Protein AF-A0A1A7Q8N4-F1 (afdb_monomer_lite)

Secondary structure (DSSP, 8-state):
---------S--B--TT--EEEE--SPPPGGG-SSSSSS-STT--HHHHHHHHHHS-TTTTB-TTSSSB-HHHHHHHHHHHTEEEESS--

Radius of gyration: 14.04 Å; chains: 1; bounding box: 48×29×30 Å

Foldseek 3Di:
DPPPPDDQQDDKLAQPLAPAEAADARDDPPVQAPDPDPPRHLPDQPQLVVCCVPPVGSCPQADPVRPGGNPVVVSVVCNVVNYIYDHDDD

pLDDT: mean 90.01, std 12.62, range [47.94, 98.69]

Sequence (90 aa):
MTENIEIHPLSPFLPPNAKMLMLGSFPPPKHRWKMNFYYPNFQNDMWRIYGLVFFDNKDYFLNEDKTAFDQPKIEQFLQEKGIAVCSDPL

Structure (mmCIF, N/CA/C/O backbone):
data_AF-A0A1A7Q8N4-F1
#
_entry.id   AF-A0A1A7Q8N4-F1
#
loop_
_atom_site.group_PDB
_atom_site.id
_atom_site.type_symbol
_atom_site.label_atom_id
_atom_site.label_alt_id
_atom_site.label_comp_id
_atom_site.label_asym_id
_atom_site.label_entity_id
_atom_site.label_seq_id
_atom_site.pdbx_PDB_ins_code
_atom_site.Cartn_x
_atom_site.Cartn_y
_atom_site.Cartn_z
_atom_site.occupancy
_atom_site.B_iso_or_equiv
_atom_site.auth_seq_id
_atom_site.auth_comp_id
_atom_site.auth_asym_id
_atom_site.auth_atom_id
_atom_site.pdbx_PDB_model_num
ATOM 1 N N . MET A 1 1 ? 33.327 -17.436 -7.405 1.00 47.94 1 MET A N 1
ATOM 2 C CA . MET A 1 1 ? 31.962 -16.950 -7.676 1.00 47.94 1 MET A CA 1
ATOM 3 C C . MET A 1 1 ? 31.667 -15.948 -6.582 1.00 47.94 1 MET A C 1
ATOM 5 O O . MET A 1 1 ? 31.635 -16.344 -5.429 1.00 47.94 1 MET A O 1
ATOM 9 N N . THR A 1 2 ? 31.638 -14.657 -6.894 1.00 49.25 2 THR A N 1
ATOM 10 C CA . THR A 1 2 ? 31.214 -13.641 -5.924 1.00 49.25 2 THR A CA 1
ATOM 11 C C . THR A 1 2 ? 29.706 -13.768 -5.784 1.00 49.25 2 THR A C 1
ATOM 13 O O . THR A 1 2 ? 28.992 -13.581 -6.768 1.00 49.25 2 THR A O 1
ATOM 16 N N . GLU A 1 3 ? 29.233 -14.165 -4.606 1.00 57.38 3 GLU A N 1
ATOM 17 C CA . GLU A 1 3 ? 27.810 -14.129 -4.281 1.00 57.38 3 GLU A CA 1
ATOM 18 C C . GLU A 1 3 ? 27.324 -12.684 -4.444 1.00 57.38 3 GLU A C 1
ATOM 20 O O . GLU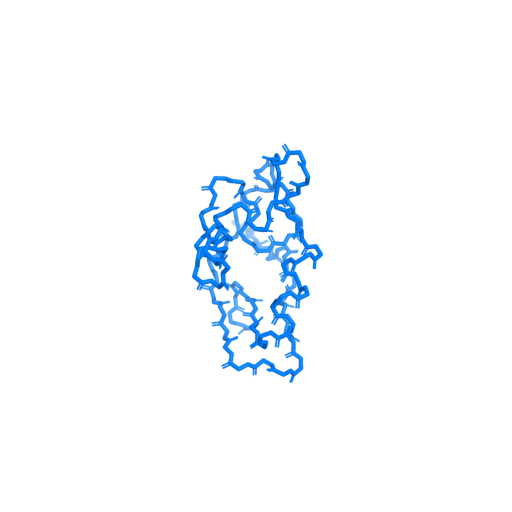 A 1 3 ? 27.766 -11.782 -3.733 1.00 57.38 3 GLU A O 1
ATOM 25 N N . ASN A 1 4 ? 26.465 -12.440 -5.436 1.00 64.19 4 ASN A N 1
ATOM 26 C CA . ASN A 1 4 ? 25.745 -11.178 -5.531 1.00 64.19 4 ASN A CA 1
ATOM 27 C C . ASN A 1 4 ? 24.706 -11.189 -4.412 1.00 64.19 4 ASN A C 1
ATOM 29 O O . ASN A 1 4 ? 23.647 -11.794 -4.558 1.00 64.19 4 ASN A O 1
ATOM 33 N N . ILE A 1 5 ? 25.030 -10.558 -3.285 1.00 68.12 5 ILE A N 1
ATOM 34 C CA . ILE A 1 5 ? 24.061 -10.312 -2.220 1.00 68.12 5 ILE A CA 1
ATOM 35 C C . ILE A 1 5 ? 23.006 -9.354 -2.786 1.00 68.12 5 ILE A C 1
ATOM 37 O O . ILE A 1 5 ? 23.280 -8.171 -3.003 1.00 68.12 5 ILE A O 1
ATOM 41 N N . GLU A 1 6 ? 21.804 -9.862 -3.053 1.00 61.78 6 GLU A N 1
ATOM 42 C CA . GLU A 1 6 ? 20.649 -9.025 -3.365 1.00 61.78 6 GLU A CA 1
ATOM 43 C C . GLU A 1 6 ? 20.117 -8.425 -2.062 1.00 61.78 6 GLU A C 1
ATOM 45 O O . GLU A 1 6 ? 19.497 -9.099 -1.245 1.00 61.78 6 GLU A O 1
ATOM 50 N N . ILE A 1 7 ? 20.405 -7.141 -1.841 1.00 65.25 7 ILE A N 1
ATOM 51 C CA . ILE A 1 7 ? 19.895 -6.411 -0.680 1.00 65.25 7 ILE A CA 1
ATOM 52 C C . ILE A 1 7 ? 18.458 -5.992 -0.964 1.00 65.25 7 ILE A C 1
ATOM 54 O O . ILE A 1 7 ? 18.184 -5.314 -1.962 1.00 65.25 7 ILE A O 1
ATOM 58 N N . HIS A 1 8 ? 17.556 -6.343 -0.051 1.00 65.56 8 HIS A N 1
ATOM 59 C CA . HIS A 1 8 ? 16.176 -5.908 -0.131 1.00 65.56 8 HIS A CA 1
ATOM 60 C C . HIS A 1 8 ? 16.083 -4.368 -0.072 1.00 65.56 8 HIS A C 1
ATOM 62 O O . HIS A 1 8 ? 16.538 -3.755 0.895 1.00 65.56 8 HIS A O 1
ATOM 68 N N . PRO A 1 9 ? 15.509 -3.700 -1.090 1.00 72.69 9 PRO A N 1
ATOM 69 C CA . PRO A 1 9 ? 15.571 -2.242 -1.204 1.00 72.69 9 PRO A CA 1
ATOM 70 C C . PRO A 1 9 ? 14.575 -1.480 -0.319 1.00 72.69 9 PRO A C 1
ATOM 72 O O . PRO A 1 9 ? 14.738 -0.272 -0.158 1.00 72.69 9 PRO A O 1
ATOM 75 N N . LEU A 1 10 ? 13.526 -2.134 0.190 1.00 84.62 10 LEU A N 1
ATOM 76 C CA . LEU A 1 10 ? 12.505 -1.495 1.026 1.00 84.62 10 LEU A CA 1
ATOM 77 C C . LEU A 1 10 ? 12.677 -1.905 2.483 1.00 84.62 10 LEU A C 1
ATOM 79 O O . LEU A 1 10 ? 12.767 -3.097 2.776 1.00 84.62 10 LEU A O 1
ATOM 83 N N . SER A 1 11 ? 12.653 -0.917 3.376 1.00 88.94 11 SER A N 1
ATOM 84 C CA . SER A 1 11 ? 12.543 -1.156 4.811 1.00 88.94 11 SER A CA 1
ATOM 85 C C . SER A 1 11 ? 11.168 -1.748 5.160 1.00 88.94 11 SER A C 1
ATOM 87 O O . SER A 1 11 ? 10.174 -1.445 4.487 1.00 88.94 11 SER A O 1
ATOM 89 N N . PRO A 1 12 ? 11.068 -2.556 6.227 1.00 91.31 12 PRO A N 1
ATOM 90 C CA . PRO A 1 12 ? 9.782 -2.989 6.763 1.00 91.31 12 PRO A CA 1
ATOM 91 C C . PRO A 1 12 ? 8.888 -1.790 7.117 1.00 91.31 12 PRO A C 1
ATOM 93 O O . PRO A 1 12 ? 9.346 -0.829 7.738 1.00 91.31 12 PRO A O 1
ATOM 96 N N . PHE A 1 13 ? 7.606 -1.857 6.757 1.00 94.81 13 PHE A N 1
ATOM 97 C CA . PHE A 1 13 ? 6.589 -0.911 7.216 1.00 94.81 13 PHE A CA 1
ATOM 98 C C . PHE A 1 13 ? 5.912 -1.488 8.462 1.00 94.81 13 PHE A C 1
ATOM 100 O O . PHE A 1 13 ? 5.153 -2.453 8.363 1.00 94.81 13 PHE A O 1
ATOM 107 N N . LEU A 1 14 ? 6.213 -0.928 9.637 1.00 95.44 14 LEU A N 1
ATOM 108 C CA . LEU A 1 14 ? 5.820 -1.480 10.939 1.00 95.44 14 LEU A CA 1
ATOM 109 C C . LEU A 1 14 ? 5.066 -0.439 11.787 1.00 95.44 14 LEU A C 1
ATOM 111 O O . LEU A 1 14 ? 5.682 0.238 12.615 1.00 95.44 14 LEU A O 1
ATOM 115 N N . PRO A 1 15 ? 3.738 -0.301 11.623 1.00 95.81 15 PRO A N 1
ATOM 116 C CA . PRO A 1 15 ? 2.931 0.516 12.523 1.00 95.81 15 PRO A CA 1
ATOM 117 C C . PRO A 1 15 ? 3.075 0.038 13.980 1.00 95.81 15 PRO A C 1
ATOM 119 O O . PRO A 1 15 ? 3.053 -1.169 14.225 1.00 95.81 15 PRO A O 1
ATOM 122 N N . PRO A 1 16 ? 3.153 0.935 14.982 1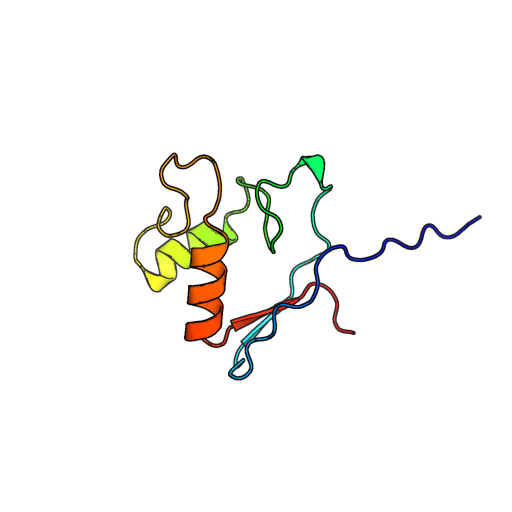.00 94.62 16 PRO A N 1
ATOM 123 C CA . PRO A 1 16 ? 3.274 0.553 16.395 1.00 94.62 16 PRO A CA 1
ATOM 124 C C . PRO A 1 16 ? 2.058 -0.236 16.908 1.00 94.62 16 PRO A C 1
ATOM 126 O O . PRO A 1 16 ? 2.145 -0.971 17.885 1.00 94.62 16 PRO A O 1
ATOM 129 N N . ASN A 1 17 ? 0.916 -0.087 16.240 1.00 95.69 17 ASN A N 1
ATOM 130 C CA . ASN A 1 17 ? -0.339 -0.790 16.479 1.00 95.69 17 ASN A CA 1
ATOM 131 C C . ASN A 1 17 ? -0.542 -1.981 15.523 1.00 95.69 17 ASN A C 1
ATOM 133 O O . ASN A 1 17 ? -1.690 -2.377 15.310 1.00 95.69 17 ASN A O 1
ATOM 137 N N . ALA A 1 18 ? 0.520 -2.515 14.908 1.00 96.12 18 ALA A N 1
ATOM 138 C CA . ALA A 1 18 ? 0.414 -3.625 13.967 1.00 96.12 18 ALA A CA 1
ATOM 139 C C . ALA A 1 18 ? -0.263 -4.853 14.605 1.00 96.12 18 ALA A C 1
ATOM 141 O O . ALA A 1 18 ? 0.145 -5.342 15.657 1.00 96.12 18 ALA A O 1
ATOM 142 N N . LYS A 1 19 ? -1.307 -5.356 13.941 1.00 96.38 19 LYS A N 1
ATOM 143 C CA . LYS A 1 19 ? -2.077 -6.560 14.308 1.00 96.38 19 LYS A CA 1
ATOM 144 C C . LYS A 1 19 ? -2.027 -7.634 13.227 1.00 96.38 19 LYS A C 1
ATOM 146 O O . LYS A 1 19 ? -2.314 -8.793 13.501 1.00 96.38 19 LYS A O 1
ATOM 151 N N . MET A 1 20 ? -1.690 -7.242 12.001 1.00 95.75 20 MET A N 1
ATOM 152 C CA . MET A 1 20 ? -1.547 -8.125 10.852 1.00 95.75 20 MET A CA 1
ATOM 153 C C . MET A 1 20 ? -0.247 -7.787 10.131 1.00 95.75 20 MET A C 1
ATOM 155 O O . MET A 1 20 ? 0.060 -6.611 9.952 1.00 95.75 20 MET A O 1
ATOM 159 N N . LEU A 1 21 ? 0.492 -8.808 9.704 1.00 94.88 21 LEU A N 1
ATOM 160 C CA . LEU A 1 21 ? 1.686 -8.665 8.878 1.00 94.88 21 LEU A CA 1
ATOM 161 C C . LEU A 1 21 ? 1.408 -9.248 7.493 1.00 94.88 21 LEU A C 1
ATOM 163 O O . LEU A 1 21 ? 1.105 -10.432 7.363 1.00 94.88 21 LEU A O 1
ATOM 167 N N . MET A 1 22 ? 1.524 -8.415 6.463 1.00 94.12 22 MET A N 1
ATOM 168 C CA . MET A 1 22 ? 1.594 -8.865 5.079 1.00 94.12 22 MET A CA 1
ATOM 169 C C . MET A 1 22 ? 3.043 -9.180 4.720 1.00 94.12 22 MET A C 1
ATOM 171 O O . MET A 1 22 ? 3.895 -8.295 4.776 1.00 94.12 22 MET A O 1
ATOM 175 N N . LEU A 1 23 ? 3.296 -10.426 4.319 1.00 91.50 23 LEU A N 1
ATOM 176 C CA . LEU A 1 23 ? 4.586 -10.869 3.799 1.00 91.50 23 LEU A CA 1
ATOM 177 C C . LEU A 1 23 ? 4.518 -10.954 2.273 1.00 91.50 23 LEU A C 1
ATOM 179 O O . LEU A 1 23 ? 3.880 -11.849 1.720 1.00 91.50 23 LEU A O 1
ATOM 183 N N . GLY A 1 24 ? 5.125 -9.977 1.603 1.00 83.00 24 GLY A N 1
ATOM 184 C CA . GLY A 1 24 ? 5.333 -10.000 0.160 1.00 83.00 24 GLY A CA 1
ATOM 185 C C . GLY A 1 24 ? 6.521 -10.882 -0.226 1.00 83.00 24 GLY A C 1
ATOM 186 O O . GLY A 1 24 ? 7.325 -11.267 0.614 1.00 83.00 24 GLY A O 1
ATOM 187 N N . SER A 1 25 ? 6.652 -11.183 -1.515 1.00 81.44 25 SER A N 1
ATOM 188 C CA . SER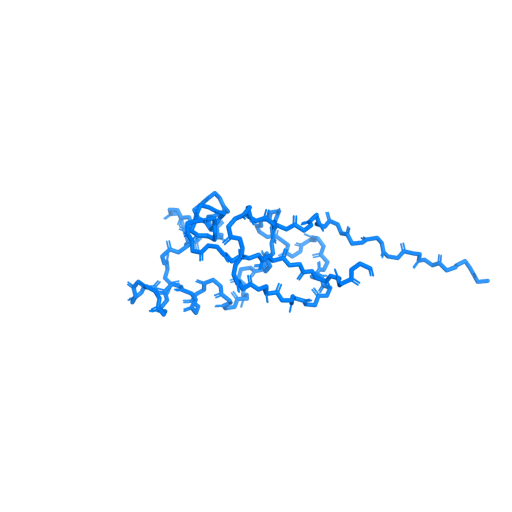 A 1 25 ? 7.893 -11.730 -2.073 1.00 81.44 25 SER A CA 1
ATOM 189 C C . SER A 1 25 ? 8.920 -10.619 -2.331 1.00 81.44 25 SER A C 1
ATOM 191 O O . SER A 1 25 ? 8.606 -9.432 -2.199 1.00 81.44 25 SER A O 1
ATOM 193 N N . PHE A 1 26 ? 10.110 -10.989 -2.818 1.00 80.94 26 PHE A N 1
ATOM 194 C CA . PHE A 1 26 ? 11.076 -10.025 -3.348 1.00 80.94 26 PHE A CA 1
ATOM 195 C C . PHE A 1 26 ? 10.430 -9.106 -4.406 1.00 80.94 26 PHE A C 1
ATOM 197 O O . PHE A 1 26 ? 9.642 -9.572 -5.243 1.00 80.94 26 PHE A O 1
ATOM 204 N N . PRO A 1 27 ? 10.719 -7.795 -4.377 1.00 80.12 27 PRO A N 1
ATOM 205 C CA . PRO A 1 27 ? 10.090 -6.820 -5.237 1.00 80.12 27 PRO A CA 1
ATOM 206 C C . PRO A 1 27 ? 10.569 -7.007 -6.675 1.00 80.12 27 PRO A C 1
ATOM 208 O O . PRO A 1 27 ? 11.681 -7.479 -6.920 1.00 80.12 27 PRO A O 1
ATOM 211 N N . PRO A 1 28 ? 9.757 -6.594 -7.662 1.00 85.12 28 PRO A N 1
ATOM 212 C CA . PRO A 1 28 ? 10.185 -6.635 -9.051 1.00 85.12 28 PRO A CA 1
ATOM 213 C C . PRO A 1 28 ? 11.407 -5.723 -9.267 1.00 85.12 28 PRO A C 1
ATOM 215 O O . PRO A 1 28 ? 11.681 -4.847 -8.445 1.00 85.12 28 PRO A O 1
ATOM 218 N N . PRO A 1 29 ? 12.106 -5.828 -10.408 1.00 86.75 29 PRO A N 1
ATOM 219 C CA . PRO A 1 29 ? 13.162 -4.883 -10.756 1.00 86.75 29 PRO A CA 1
ATOM 220 C C . PRO A 1 29 ? 12.687 -3.420 -10.677 1.00 86.75 29 PRO A C 1
ATOM 222 O O . PRO A 1 29 ? 11.591 -3.102 -11.149 1.00 86.75 29 PRO A O 1
ATOM 225 N N . LYS A 1 30 ? 13.528 -2.518 -10.145 1.00 86.81 30 LYS A N 1
ATOM 226 C CA . LYS A 1 30 ? 13.183 -1.100 -9.887 1.00 86.81 30 LYS A CA 1
ATOM 227 C C . LYS A 1 30 ? 12.601 -0.352 -11.093 1.00 86.81 30 LYS A C 1
ATOM 229 O O . LYS A 1 30 ? 11.745 0.503 -10.916 1.00 86.81 30 LYS A O 1
ATOM 234 N N . HIS A 1 31 ? 12.991 -0.695 -12.324 1.00 88.69 31 HIS A N 1
ATOM 235 C CA . HIS A 1 31 ? 12.447 -0.061 -13.538 1.00 88.69 31 HIS A CA 1
ATOM 236 C C . HIS A 1 31 ? 10.932 -0.277 -13.731 1.00 88.69 31 HIS A C 1
ATOM 238 O O . HIS A 1 31 ? 10.312 0.422 -14.527 1.00 88.69 31 HIS A O 1
ATOM 244 N N . ARG A 1 32 ? 10.330 -1.252 -13.032 1.00 89.31 32 ARG A N 1
ATOM 245 C CA . ARG A 1 32 ? 8.881 -1.520 -13.056 1.00 89.31 32 ARG A CA 1
ATOM 246 C C . ARG A 1 32 ? 8.112 -0.790 -11.957 1.00 89.31 32 ARG A C 1
ATOM 248 O O . ARG A 1 32 ? 6.898 -0.962 -11.858 1.00 89.31 32 ARG A O 1
ATOM 255 N N . TRP A 1 33 ? 8.796 -0.042 -11.098 1.00 91.81 33 TRP A N 1
ATOM 256 C CA . TRP A 1 33 ? 8.174 0.590 -9.946 1.00 91.81 33 TRP A CA 1
ATOM 257 C C . TRP A 1 33 ? 7.505 1.898 -10.356 1.00 91.81 33 TRP A C 1
ATOM 259 O O . TRP A 1 33 ? 8.089 2.724 -11.055 1.00 91.81 33 TRP A O 1
ATOM 269 N N . LYS A 1 34 ? 6.268 2.082 -9.898 1.00 92.88 34 LYS A N 1
ATOM 270 C CA . LYS A 1 34 ? 5.508 3.333 -10.008 1.00 92.88 34 LYS A CA 1
ATOM 271 C C . LYS A 1 34 ? 5.366 4.052 -8.665 1.00 92.88 34 LYS A C 1
ATOM 273 O O . LYS A 1 34 ? 4.806 5.137 -8.623 1.00 92.88 34 LYS A O 1
ATOM 278 N N . MET A 1 35 ? 5.901 3.462 -7.598 1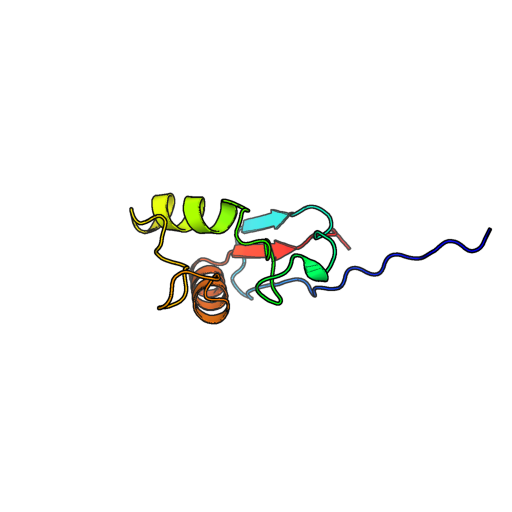.00 92.75 35 MET A N 1
ATOM 279 C CA . MET A 1 35 ? 6.032 4.050 -6.266 1.00 92.75 35 MET A CA 1
ATOM 280 C C . MET A 1 35 ? 7.205 3.405 -5.519 1.00 92.75 35 MET A C 1
ATOM 282 O O . MET A 1 35 ? 7.635 2.308 -5.884 1.00 92.75 35 MET A O 1
ATOM 286 N N . ASN A 1 36 ? 7.710 4.055 -4.471 1.00 92.06 36 ASN A N 1
ATOM 287 C CA . ASN A 1 36 ? 8.816 3.543 -3.658 1.00 92.06 36 ASN A CA 1
ATOM 288 C C . ASN A 1 36 ? 8.285 2.823 -2.404 1.00 92.06 36 ASN A C 1
ATOM 290 O O . ASN A 1 36 ? 8.658 3.153 -1.281 1.00 92.06 36 ASN A O 1
ATOM 294 N N . PHE A 1 37 ? 7.366 1.874 -2.616 1.00 94.00 37 PHE A N 1
ATOM 295 C CA . PHE A 1 37 ? 6.652 1.142 -1.565 1.00 94.00 37 PHE A CA 1
ATOM 296 C C . PHE A 1 37 ? 6.255 -0.275 -2.027 1.00 94.00 37 PHE A C 1
ATOM 298 O O . PHE A 1 37 ? 6.490 -0.649 -3.176 1.00 94.00 37 PHE A O 1
ATOM 305 N N . TYR A 1 38 ? 5.664 -1.087 -1.146 1.00 94.25 38 TYR A N 1
ATOM 306 C CA . TYR A 1 38 ? 5.292 -2.481 -1.429 1.00 94.25 38 TYR A CA 1
ATOM 307 C C . TYR A 1 38 ? 4.211 -2.618 -2.507 1.00 94.25 38 TYR A C 1
ATOM 309 O O . TYR A 1 38 ? 3.250 -1.858 -2.540 1.00 94.25 38 TYR A O 1
ATOM 317 N N . TYR A 1 39 ? 4.338 -3.639 -3.361 1.00 94.19 39 TYR A N 1
ATOM 318 C CA . TYR A 1 39 ? 3.519 -3.839 -4.568 1.00 94.19 39 TYR A CA 1
ATOM 319 C C . TYR A 1 39 ? 3.562 -2.647 -5.553 1.00 94.19 39 TYR A C 1
ATOM 321 O O . TYR A 1 39 ? 2.519 -2.139 -5.962 1.00 94.19 39 TYR A O 1
ATOM 329 N N . PRO A 1 40 ? 4.762 -2.193 -5.975 1.00 93.56 40 PRO A N 1
ATOM 330 C CA . PRO A 1 40 ? 4.929 -0.927 -6.694 1.00 93.56 40 PRO A CA 1
ATOM 331 C C . PRO A 1 40 ? 4.585 -0.981 -8.186 1.00 93.56 40 PRO A C 1
ATOM 333 O O . PRO A 1 40 ? 4.552 0.058 -8.845 1.00 93.56 40 PRO A O 1
ATOM 336 N N . ASN A 1 41 ? 4.398 -2.171 -8.760 1.00 93.81 41 ASN A N 1
ATOM 337 C CA . ASN A 1 41 ? 4.015 -2.312 -10.162 1.00 93.81 41 ASN A CA 1
ATOM 338 C C . ASN A 1 41 ? 2.528 -1.972 -10.309 1.00 93.81 41 ASN A C 1
ATOM 340 O O . ASN A 1 41 ? 1.695 -2.610 -9.677 1.00 93.81 41 ASN A O 1
ATOM 344 N N . PHE A 1 42 ? 2.187 -1.031 -11.189 1.00 94.69 42 PHE A N 1
ATOM 345 C CA . PHE A 1 42 ? 0.800 -0.615 -11.416 1.00 94.69 42 PHE A CA 1
ATOM 346 C C . PHE A 1 42 ? -0.126 -1.739 -11.915 1.00 94.69 42 PHE A C 1
ATOM 348 O O . PHE A 1 42 ? -1.338 -1.646 -11.742 1.00 94.69 42 PHE A O 1
ATOM 355 N N . GLN A 1 43 ? 0.424 -2.806 -12.502 1.00 94.25 43 GLN A N 1
ATOM 356 C CA . GLN A 1 43 ? -0.330 -4.007 -12.887 1.00 94.25 43 GLN A CA 1
ATOM 357 C C . GLN A 1 43 ? -0.621 -4.950 -11.710 1.00 94.25 43 GLN A C 1
ATOM 359 O O . GLN A 1 43 ? -1.396 -5.885 -11.866 1.00 94.25 43 GLN A O 1
ATOM 364 N N . ASN A 1 44 ? 0.014 -4.759 -10.552 1.00 94.88 44 ASN A N 1
ATOM 365 C CA . ASN A 1 44 ? -0.262 -5.566 -9.371 1.00 94.88 44 ASN A CA 1
ATOM 366 C C . ASN A 1 44 ? -1.629 -5.173 -8.782 1.00 94.88 44 ASN A C 1
ATOM 368 O O . ASN A 1 44 ? -1.905 -3.990 -8.578 1.00 94.88 44 ASN A O 1
ATOM 372 N N . ASP A 1 45 ? -2.477 -6.160 -8.499 1.00 96.81 45 ASP A N 1
ATOM 373 C CA . ASP A 1 45 ? -3.848 -5.923 -8.041 1.00 96.81 45 ASP A CA 1
ATOM 374 C C . ASP A 1 45 ? -3.995 -5.754 -6.527 1.00 96.81 45 ASP A C 1
ATOM 376 O O . ASP A 1 45 ? -5.092 -5.445 -6.071 1.00 96.81 45 ASP A O 1
ATOM 380 N N . MET A 1 46 ? -2.932 -5.891 -5.729 1.00 96.50 46 MET A N 1
ATOM 381 C CA . MET A 1 46 ? -3.028 -5.848 -4.263 1.00 96.50 46 MET A CA 1
ATOM 382 C C . MET A 1 46 ? -3.768 -4.612 -3.743 1.00 96.50 46 MET A C 1
ATOM 384 O O . MET A 1 46 ? -4.735 -4.738 -2.989 1.00 96.50 46 MET A O 1
ATOM 388 N N . TRP A 1 47 ? -3.385 -3.417 -4.196 1.00 97.81 47 TRP A N 1
ATOM 389 C CA . TRP A 1 47 ? -4.044 -2.183 -3.761 1.00 97.81 47 TRP A CA 1
ATOM 390 C C . TRP A 1 47 ? -5.453 -2.016 -4.343 1.00 97.81 47 TRP A C 1
ATOM 392 O O . TRP A 1 47 ? -6.299 -1.386 -3.714 1.00 97.81 47 TRP A O 1
ATOM 402 N N . ARG A 1 48 ? -5.760 -2.642 -5.487 1.00 98.31 48 ARG A N 1
ATOM 403 C CA . ARG A 1 48 ? -7.127 -2.676 -6.039 1.00 98.31 48 ARG A CA 1
ATOM 404 C C . ARG A 1 48 ? -8.036 -3.593 -5.232 1.00 98.31 48 ARG A C 1
ATOM 406 O O . ARG A 1 48 ? -9.169 -3.219 -4.944 1.00 98.31 48 ARG A O 1
ATOM 413 N N . ILE A 1 49 ? -7.529 -4.757 -4.827 1.00 98.31 49 ILE A N 1
ATOM 414 C CA . ILE A 1 49 ? -8.223 -5.690 -3.934 1.00 98.31 49 ILE A CA 1
ATOM 415 C C . ILE A 1 49 ? -8.529 -4.991 -2.610 1.00 98.31 49 ILE A C 1
ATOM 417 O O . ILE A 1 49 ? -9.664 -5.033 -2.149 1.00 98.31 49 ILE A O 1
ATOM 421 N N . TYR A 1 50 ? -7.559 -4.277 -2.035 1.00 98.12 50 TYR A N 1
ATOM 422 C CA . TYR A 1 50 ? -7.779 -3.483 -0.825 1.00 98.12 50 TYR A CA 1
ATOM 423 C C . TYR A 1 50 ? -8.829 -2.384 -1.038 1.00 98.12 50 TYR A C 1
ATOM 425 O O . TYR A 1 50 ? -9.719 -2.217 -0.207 1.00 98.12 50 TYR A O 1
ATOM 433 N N . GLY A 1 51 ? -8.769 -1.672 -2.165 1.00 98.56 51 GLY A N 1
ATOM 434 C CA . GLY A 1 51 ? -9.781 -0.684 -2.534 1.00 98.56 51 GLY A CA 1
ATOM 435 C C . GLY A 1 51 ? -11.195 -1.273 -2.586 1.00 98.56 51 GLY A C 1
ATOM 436 O O . GLY A 1 51 ? -12.128 -0.704 -2.023 1.00 98.56 51 GLY A O 1
ATOM 437 N N . LEU A 1 52 ? -11.356 -2.450 -3.195 1.00 98.69 52 LEU A N 1
ATOM 438 C CA . LEU A 1 52 ? -12.637 -3.158 -3.258 1.00 98.69 52 LEU A CA 1
ATOM 439 C C . LEU A 1 52 ? -13.105 -3.634 -1.878 1.00 98.69 52 LEU A 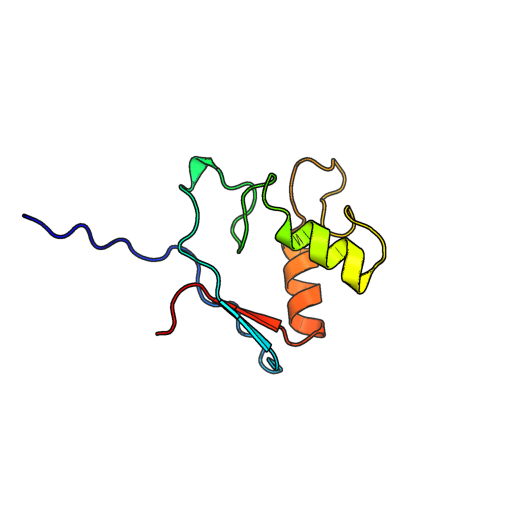C 1
ATOM 441 O O . LEU A 1 52 ? -14.229 -3.350 -1.481 1.00 98.69 52 LEU A O 1
ATOM 445 N N . VAL A 1 53 ? -12.245 -4.323 -1.126 1.00 98.25 53 VAL A N 1
ATOM 446 C CA . VAL A 1 53 ? -12.614 -4.945 0.156 1.00 98.25 53 VAL A CA 1
ATOM 447 C C . VAL A 1 53 ? -12.988 -3.907 1.216 1.00 98.25 53 VAL A C 1
ATOM 449 O O . VAL A 1 53 ? -13.909 -4.138 1.996 1.00 98.25 53 VAL A O 1
ATOM 452 N N . PHE A 1 54 ? -12.285 -2.773 1.266 1.00 98.00 54 PHE A N 1
ATOM 453 C CA . PHE A 1 54 ? -12.480 -1.779 2.324 1.00 98.00 54 PHE A CA 1
ATOM 454 C C . PHE A 1 54 ? -13.364 -0.595 1.920 1.00 98.00 54 PHE A C 1
ATOM 456 O O . PHE A 1 54 ? -13.898 0.070 2.807 1.00 98.00 54 PHE A O 1
ATOM 463 N N . PHE A 1 55 ? -13.508 -0.318 0.621 1.00 98.31 55 PHE A N 1
ATOM 464 C CA . PHE A 1 55 ? -14.154 0.906 0.132 1.00 98.31 55 PHE A CA 1
ATOM 465 C C . PHE A 1 55 ? -15.108 0.687 -1.046 1.00 98.31 55 PHE A C 1
ATOM 467 O O . PHE A 1 55 ? -15.615 1.671 -1.580 1.00 98.31 55 PHE A O 1
ATOM 474 N N . ASP A 1 56 ? -15.322 -0.561 -1.480 1.00 98.44 56 ASP A N 1
ATOM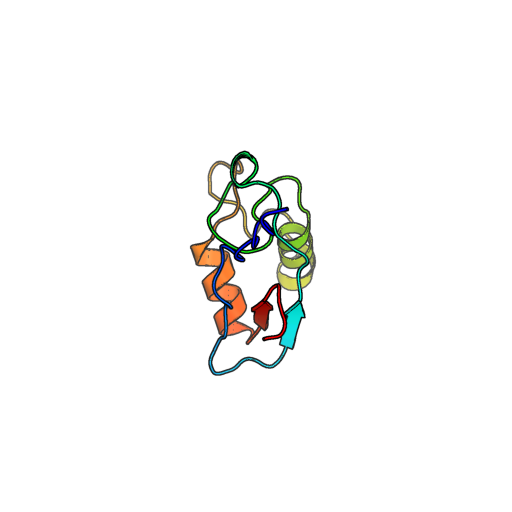 475 C CA . ASP A 1 56 ? -16.101 -0.904 -2.681 1.00 98.44 56 ASP A CA 1
ATOM 476 C C . ASP A 1 56 ? -15.642 -0.131 -3.938 1.00 98.44 56 ASP A C 1
ATOM 478 O O . ASP A 1 56 ? -16.406 0.192 -4.845 1.00 98.44 56 ASP A O 1
ATOM 482 N N . ASN A 1 57 ? -14.352 0.217 -3.986 1.00 98.38 57 ASN A N 1
ATOM 483 C CA . ASN A 1 57 ? -13.784 1.030 -5.051 1.00 98.38 57 ASN A CA 1
ATOM 484 C C . ASN A 1 57 ? -12.362 0.571 -5.381 1.00 98.38 57 ASN A C 1
ATOM 486 O O . ASN A 1 57 ? -11.400 0.909 -4.690 1.00 98.38 57 ASN A O 1
ATOM 490 N N . LYS A 1 58 ? -12.212 -0.144 -6.500 1.00 98.19 58 LYS A N 1
ATOM 491 C CA . LYS A 1 58 ? -10.906 -0.623 -6.985 1.00 98.19 58 LYS A CA 1
ATOM 492 C C . LYS A 1 58 ? -9.888 0.496 -7.236 1.00 98.19 58 LYS A C 1
ATOM 494 O O . LYS A 1 58 ? -8.691 0.240 -7.171 1.00 98.19 58 LYS A O 1
ATOM 499 N N . ASP A 1 59 ? -10.348 1.716 -7.516 1.00 98.31 59 ASP A N 1
ATOM 500 C CA . ASP A 1 59 ? -9.488 2.861 -7.816 1.00 98.31 59 ASP A CA 1
ATOM 501 C C . ASP A 1 59 ? -9.183 3.701 -6.559 1.00 98.31 59 ASP A C 1
ATOM 503 O O . ASP A 1 59 ? -8.531 4.737 -6.661 1.00 98.31 59 ASP A O 1
ATOM 507 N N . TYR A 1 60 ? -9.641 3.286 -5.367 1.00 98.56 60 TYR A N 1
ATOM 508 C CA . TYR A 1 60 ? -9.548 4.087 -4.139 1.00 98.56 60 TYR A CA 1
ATOM 509 C C . TYR A 1 60 ? -8.119 4.535 -3.809 1.00 98.56 60 TYR A C 1
ATOM 511 O O . TYR A 1 60 ? -7.924 5.653 -3.340 1.00 98.56 60 TYR A O 1
ATOM 519 N N . PHE A 1 61 ? -7.125 3.684 -4.065 1.00 98.50 61 PHE A N 1
ATOM 520 C CA . PHE A 1 61 ? -5.711 3.958 -3.791 1.00 98.50 61 PHE A CA 1
ATOM 521 C C . PHE A 1 61 ? -4.928 4.458 -5.010 1.00 98.50 61 PHE A C 1
ATOM 523 O O . PHE A 1 61 ? -3.701 4.449 -4.983 1.00 98.50 61 PHE A O 1
ATOM 530 N N . LEU A 1 62 ? -5.593 4.845 -6.099 1.00 98.06 62 LEU A N 1
ATOM 531 C CA . LEU A 1 62 ? -4.910 5.476 -7.228 1.00 98.06 62 LEU A CA 1
ATOM 532 C C . LEU A 1 62 ? -4.698 6.967 -6.964 1.00 98.06 62 LEU A C 1
ATOM 534 O O . LEU A 1 62 ? -5.474 7.595 -6.243 1.00 98.06 62 LEU A O 1
ATOM 538 N N . ASN A 1 63 ? -3.664 7.526 -7.585 1.00 96.69 63 ASN A N 1
ATOM 539 C CA . ASN A 1 63 ? -3.495 8.971 -7.674 1.00 96.69 63 ASN A CA 1
ATOM 540 C C . ASN A 1 63 ? -4.569 9.604 -8.587 1.00 96.69 63 ASN A C 1
ATOM 542 O O . ASN A 1 63 ? -5.320 8.910 -9.276 1.00 96.69 63 ASN A O 1
ATOM 546 N N . GLU A 1 64 ? -4.635 10.937 -8.613 1.00 95.31 64 GLU A N 1
ATOM 547 C CA . GLU A 1 64 ? -5.677 11.683 -9.338 1.00 95.31 64 GLU A CA 1
ATOM 548 C C . GLU A 1 64 ? -5.733 11.363 -10.842 1.00 95.31 64 GLU A C 1
ATOM 550 O O . GLU A 1 64 ? -6.820 11.224 -11.404 1.00 95.31 64 GLU A O 1
ATOM 555 N N . ASP A 1 65 ? -4.574 11.193 -11.487 1.00 95.50 65 ASP A N 1
ATOM 556 C CA . ASP A 1 65 ? -4.475 10.872 -12.919 1.00 95.50 65 ASP A CA 1
ATOM 557 C C . ASP A 1 65 ? -4.624 9.370 -13.235 1.00 95.50 65 ASP A C 1
ATOM 559 O O . ASP A 1 65 ? -4.653 8.976 -14.403 1.00 95.50 65 ASP A O 1
ATOM 563 N N . LYS A 1 66 ? -4.754 8.530 -12.199 1.00 95.38 66 LYS A N 1
ATOM 564 C CA . LYS A 1 66 ? -4.885 7.069 -12.276 1.00 95.38 66 LYS A CA 1
ATOM 565 C C . LYS A 1 66 ? -3.760 6.377 -13.048 1.00 95.38 66 LYS A C 1
ATOM 567 O O . LYS A 1 66 ? -3.987 5.335 -13.668 1.00 95.38 66 LYS A O 1
ATOM 572 N N . THR A 1 67 ? -2.546 6.917 -13.005 1.00 94.88 67 THR A N 1
ATOM 573 C CA . THR A 1 67 ? -1.361 6.311 -13.638 1.00 94.88 67 THR A CA 1
ATOM 574 C C . THR A 1 67 ? -0.437 5.595 -12.648 1.00 94.88 67 THR A C 1
ATOM 576 O O . THR A 1 67 ? 0.448 4.836 -13.066 1.00 94.88 67 THR A O 1
ATOM 579 N N . ALA A 1 68 ? -0.646 5.802 -11.344 1.00 96.50 68 ALA A N 1
ATOM 580 C CA . ALA A 1 68 ? 0.101 5.175 -10.261 1.00 96.50 68 ALA A CA 1
ATOM 581 C C . ALA A 1 68 ? -0.772 4.977 -9.009 1.00 96.50 68 ALA A C 1
ATOM 583 O O . ALA A 1 68 ? -1.914 5.431 -8.933 1.00 96.50 68 ALA A O 1
ATOM 584 N N . PHE A 1 69 ? -0.225 4.273 -8.021 1.00 97.88 69 PHE A N 1
ATOM 585 C CA . PHE A 1 69 ? -0.815 4.202 -6.689 1.00 97.88 69 PHE A CA 1
ATOM 586 C C . PHE A 1 69 ? -0.393 5.414 -5.849 1.00 97.88 69 PHE A C 1
ATOM 588 O O . PHE A 1 69 ? 0.736 5.893 -5.963 1.00 97.88 69 PHE A O 1
ATOM 595 N N . ASP A 1 70 ? -1.294 5.886 -4.996 1.00 97.88 70 ASP A N 1
ATOM 596 C CA . ASP A 1 70 ? -1.053 6.951 -4.027 1.00 97.88 70 ASP A CA 1
ATOM 597 C C . ASP A 1 70 ? -0.398 6.359 -2.768 1.00 97.88 70 ASP A C 1
ATOM 599 O O . ASP A 1 70 ? -1.062 5.806 -1.886 1.00 97.88 70 ASP A O 1
ATOM 603 N N . GLN A 1 71 ? 0.935 6.435 -2.723 1.00 97.38 71 GLN A N 1
ATOM 604 C CA . GLN A 1 71 ? 1.739 5.904 -1.623 1.00 97.38 71 GLN A CA 1
ATOM 605 C C . GLN A 1 71 ? 1.356 6.516 -0.256 1.00 97.38 71 GLN A C 1
ATOM 607 O O . GLN A 1 71 ? 1.060 5.733 0.648 1.00 97.38 71 GLN A O 1
ATOM 612 N N . PRO A 1 72 ? 1.295 7.853 -0.070 1.00 97.88 72 PRO A N 1
ATOM 613 C CA . PRO A 1 72 ? 0.854 8.448 1.195 1.00 97.88 72 PRO A CA 1
ATOM 614 C C . PRO A 1 72 ? -0.508 7.936 1.678 1.00 97.88 72 PRO A C 1
ATOM 616 O O . PRO A 1 72 ? -0.667 7.607 2.856 1.00 97.88 72 PRO A O 1
ATOM 619 N N . LYS A 1 73 ? -1.481 7.808 0.768 1.00 98.31 73 LYS A N 1
ATOM 620 C CA . LYS A 1 73 ? -2.819 7.304 1.104 1.00 98.31 73 LYS A CA 1
ATOM 621 C C . LYS A 1 73 ? -2.800 5.843 1.553 1.00 98.31 73 LYS A C 1
ATOM 623 O O . LYS A 1 73 ? -3.529 5.469 2.473 1.00 98.31 73 LYS A O 1
ATOM 628 N N . ILE A 1 74 ? -1.971 5.016 0.918 1.00 98.38 74 ILE A N 1
ATOM 629 C CA . ILE A 1 74 ? -1.759 3.621 1.315 1.00 98.38 74 ILE A CA 1
ATOM 630 C C . ILE A 1 74 ? -1.122 3.549 2.706 1.00 98.38 74 ILE A C 1
ATOM 632 O O . ILE A 1 74 ? -1.643 2.848 3.572 1.00 98.38 74 ILE A O 1
ATOM 636 N N . GLU A 1 75 ? -0.029 4.276 2.940 1.00 98.06 75 GLU A N 1
ATOM 637 C CA . GLU A 1 75 ? 0.674 4.275 4.229 1.00 98.06 75 GLU A CA 1
ATOM 638 C C . GLU A 1 75 ? -0.250 4.711 5.370 1.00 98.06 75 GLU A C 1
ATOM 640 O O . GLU A 1 75 ? -0.321 4.033 6.398 1.00 98.06 75 GLU A O 1
ATOM 645 N N . GLN A 1 76 ? -1.028 5.779 5.163 1.00 98.31 76 GLN A N 1
ATOM 646 C CA . GLN A 1 76 ? -2.023 6.236 6.130 1.00 98.31 76 GLN A CA 1
ATOM 647 C C . GLN A 1 76 ? -3.057 5.142 6.433 1.00 98.31 76 GLN A C 1
ATOM 649 O O . GLN A 1 76 ? -3.317 4.836 7.597 1.00 98.31 76 GLN A O 1
ATOM 654 N N . PHE A 1 77 ? -3.621 4.514 5.400 1.00 98.31 77 PHE A N 1
ATOM 655 C CA . PHE A 1 77 ? -4.598 3.444 5.582 1.00 98.31 77 PHE A CA 1
ATOM 656 C C . PHE A 1 77 ? -4.025 2.262 6.380 1.00 98.31 77 PHE A C 1
ATOM 658 O O . PHE A 1 77 ? -4.671 1.750 7.298 1.00 98.31 77 PHE A O 1
ATOM 665 N N . LEU A 1 78 ? -2.810 1.822 6.048 1.00 98.12 78 LEU A N 1
ATOM 666 C CA . LEU A 1 78 ? -2.152 0.710 6.733 1.00 98.12 78 LEU A CA 1
ATOM 667 C C . LEU A 1 78 ? -1.847 1.049 8.196 1.00 98.12 78 LEU A C 1
ATOM 669 O O . LEU A 1 78 ? -2.056 0.206 9.073 1.00 98.12 78 LEU A O 1
ATOM 673 N N . GLN A 1 79 ? -1.412 2.281 8.467 1.00 98.06 79 GLN A N 1
ATOM 674 C CA . GLN A 1 79 ? -1.188 2.799 9.815 1.00 98.06 79 GLN A CA 1
ATOM 675 C C . GLN A 1 79 ? -2.482 2.758 10.646 1.00 98.06 79 GLN A C 1
ATOM 677 O O . GLN A 1 79 ? -2.502 2.223 11.758 1.00 98.06 79 GLN A O 1
ATOM 682 N N . GLU A 1 80 ? -3.586 3.266 10.094 1.00 97.62 80 GLU A N 1
ATOM 683 C CA . GLU A 1 80 ? -4.894 3.287 10.760 1.00 97.62 80 GLU A CA 1
ATOM 684 C C . GLU A 1 80 ? -5.427 1.875 11.037 1.00 97.62 80 GLU A C 1
ATOM 686 O O . GLU A 1 80 ? -5.968 1.604 12.114 1.00 97.62 80 GLU A O 1
ATOM 691 N N . LYS A 1 81 ? -5.254 0.948 10.089 1.00 97.50 81 LYS A N 1
ATOM 692 C CA . LYS A 1 81 ? -5.703 -0.444 10.237 1.00 97.50 81 LYS A CA 1
ATOM 693 C C . LYS A 1 81 ? -4.756 -1.317 11.062 1.00 97.50 81 LYS A C 1
ATOM 695 O O . LYS A 1 81 ? -5.163 -2.405 11.469 1.00 97.50 81 LYS A O 1
ATOM 700 N N . GLY A 1 82 ? -3.533 -0.862 11.332 1.00 97.88 82 GLY A N 1
ATOM 701 C CA . GLY A 1 82 ? -2.511 -1.662 12.006 1.00 97.88 82 GLY A CA 1
ATOM 702 C C . GLY A 1 82 ? -2.046 -2.834 11.140 1.00 97.88 82 GLY A C 1
ATOM 703 O O . GLY A 1 82 ? -1.985 -3.971 11.612 1.00 97.88 82 GLY A O 1
ATOM 704 N N . ILE A 1 83 ? -1.758 -2.576 9.865 1.00 97.94 83 ILE A N 1
ATOM 705 C CA . ILE A 1 83 ? -1.279 -3.580 8.912 1.00 97.94 83 ILE A CA 1
ATOM 706 C C . ILE A 1 83 ? 0.188 -3.286 8.598 1.00 97.94 83 ILE A C 1
ATOM 708 O O . ILE A 1 83 ? 0.511 -2.287 7.961 1.00 97.94 83 ILE A O 1
ATOM 712 N N . ALA A 1 84 ? 1.074 -4.165 9.046 1.00 97.06 84 ALA A N 1
ATOM 713 C CA . ALA A 1 84 ? 2.484 -4.136 8.697 1.00 97.06 84 ALA A CA 1
ATOM 714 C C . ALA A 1 84 ? 2.724 -4.775 7.323 1.00 97.06 84 ALA A C 1
ATOM 716 O O . ALA A 1 84 ? 1.978 -5.667 6.907 1.00 97.06 84 ALA A O 1
ATOM 717 N N . VAL A 1 85 ? 3.787 -4.353 6.639 1.00 95.19 85 VAL A N 1
ATOM 718 C CA . VAL A 1 85 ? 4.223 -4.949 5.370 1.00 95.19 85 VAL A CA 1
ATOM 719 C C . VAL A 1 85 ? 5.726 -5.175 5.400 1.00 95.19 85 VAL A C 1
ATOM 721 O O . VAL A 1 85 ? 6.493 -4.262 5.705 1.00 95.19 85 VAL A O 1
ATOM 724 N N . CYS A 1 86 ? 6.134 -6.398 5.087 1.00 91.88 86 CYS A N 1
ATOM 725 C CA . CYS A 1 86 ? 7.528 -6.788 4.941 1.00 91.88 86 CYS A CA 1
ATOM 726 C C . CYS A 1 86 ? 7.656 -7.802 3.802 1.00 91.88 86 CYS A C 1
ATOM 728 O O . CYS A 1 86 ? 6.663 -8.360 3.343 1.00 91.88 86 CYS A O 1
ATOM 730 N N . SER A 1 87 ? 8.868 -8.047 3.342 1.00 81.88 87 SER A N 1
ATOM 731 C CA . SER A 1 87 ? 9.186 -9.012 2.280 1.00 81.88 87 SER A CA 1
ATOM 732 C C . SER A 1 87 ? 10.224 -10.044 2.706 1.00 81.88 87 SER A C 1
ATOM 734 O O . SER A 1 87 ? 10.293 -11.096 2.085 1.00 81.88 87 SER A O 1
ATOM 736 N N . ASP A 1 88 ? 10.942 -9.790 3.802 1.00 71.38 88 ASP A N 1
ATOM 737 C CA . ASP A 1 88 ? 11.838 -10.749 4.440 1.00 71.38 88 ASP A CA 1
ATOM 738 C C . ASP A 1 88 ? 11.526 -10.810 5.944 1.00 71.38 88 ASP A C 1
ATOM 740 O O . ASP A 1 88 ? 11.506 -9.773 6.619 1.00 71.38 88 ASP A O 1
ATOM 744 N N . PRO A 1 89 ? 11.239 -11.990 6.513 1.00 54.97 89 PRO A N 1
ATOM 745 C CA . PRO A 1 89 ? 11.353 -12.167 7.948 1.00 54.97 89 PRO A CA 1
ATOM 746 C C . PRO A 1 89 ? 12.851 -12.172 8.277 1.00 54.97 89 PRO A C 1
ATOM 748 O O . PRO A 1 89 ? 13.542 -13.091 7.859 1.00 54.97 89 PRO A O 1
ATOM 751 N N . LEU A 1 90 ? 13.303 -11.101 8.939 1.00 51.38 90 LEU A N 1
ATOM 752 C CA . LEU A 1 90 ? 14.600 -10.906 9.615 1.00 51.38 90 LEU A CA 1
ATOM 753 C C . LEU A 1 90 ? 15.627 -12.048 9.510 1.00 51.38 90 LEU A C 1
ATOM 755 O O . LEU A 1 90 ? 15.357 -13.141 10.058 1.00 51.38 90 LEU A O 1
#

InterPro domains:
  IPR036895 Uracil-DNA glycosylase-like domain superfamily [G3DSA:3.40.470.10] (7-87)
  IPR036895 Uracil-DNA glycosylase-like domain superfamily [SSF52141] (9-68)

Organism: NCBI:txid505345